Protein AF-A0A850SIU9-F1 (afdb_monomer_lite)

pLDDT: mean 73.67, std 16.47, range [38.78, 97.5]

Foldseek 3Di:
DPDPDPPPPQDPQPPAQDDPDLLVLLLLQLLVCCVVVDHDVLSLVLQLVLSCVVPVDDSVVSNVSNVVSVVVCVPDDPPPRNVNSCVSDDPVSVVVSVVSVVVSVVVVVVD

Structure (mmCIF, N/CA/C/O backbone):
data_AF-A0A850SIU9-F1
#
_entry.id   AF-A0A850SIU9-F1
#
loop_
_atom_site.group_PDB
_atom_site.id
_atom_site.type_symbol
_atom_site.label_atom_id
_atom_site.label_alt_id
_atom_site.label_comp_id
_atom_site.label_asym_id
_atom_site.label_entity_id
_atom_site.label_seq_id
_atom_site.pdbx_PDB_ins_code
_atom_site.Cartn_x
_atom_site.Cartn_y
_atom_site.Cartn_z
_atom_site.occupancy
_atom_site.B_iso_or_equiv
_atom_site.auth_seq_id
_atom_site.auth_comp_id
_atom_site.auth_asym_id
_atom_site.auth_atom_id
_atom_site.pdbx_PDB_model_num
ATOM 1 N N . MET A 1 1 ? -0.878 -14.165 39.790 1.00 40.12 1 MET A N 1
ATOM 2 C CA . MET A 1 1 ? -2.094 -13.432 39.369 1.00 40.12 1 MET A CA 1
ATOM 3 C C . MET A 1 1 ? -1.826 -12.782 38.014 1.00 40.12 1 MET A C 1
ATOM 5 O O . MET A 1 1 ? -1.173 -11.754 37.954 1.00 40.12 1 MET A O 1
ATOM 9 N N . LEU A 1 2 ? -2.260 -13.426 36.928 1.00 48.84 2 LEU A N 1
ATOM 10 C CA . LEU A 1 2 ? -2.030 -13.012 35.536 1.00 48.84 2 LEU A CA 1
ATOM 11 C C . LEU A 1 2 ? -3.273 -12.273 35.005 1.00 48.84 2 LEU A C 1
ATOM 13 O O . LEU A 1 2 ? -4.069 -12.851 34.276 1.00 48.84 2 LEU A O 1
ATOM 17 N N . LYS A 1 3 ? -3.506 -11.028 35.437 1.00 43.47 3 LYS A N 1
ATOM 18 C CA . LYS A 1 3 ? -4.673 -10.224 34.998 1.00 43.47 3 LYS A CA 1
ATOM 19 C C . LYS A 1 3 ? -4.314 -8.895 34.318 1.00 43.47 3 LYS A C 1
ATOM 21 O O . LYS A 1 3 ? -5.210 -8.139 33.971 1.00 43.47 3 LYS A O 1
ATOM 26 N N . GLY A 1 4 ? -3.025 -8.624 34.096 1.00 44.94 4 GLY A N 1
ATOM 27 C CA . GLY A 1 4 ? -2.549 -7.350 33.536 1.00 44.94 4 GLY A CA 1
ATOM 28 C C . GLY A 1 4 ? -2.157 -7.362 32.054 1.00 44.94 4 GLY A C 1
ATOM 29 O O . GLY A 1 4 ? -1.872 -6.304 31.514 1.00 44.94 4 GLY A O 1
ATOM 30 N N . LEU A 1 5 ? -2.133 -8.522 31.386 1.00 52.12 5 LEU A N 1
ATOM 31 C CA . LEU A 1 5 ? -1.516 -8.659 30.053 1.00 52.12 5 LEU A CA 1
ATOM 32 C C . LEU A 1 5 ? -2.455 -8.432 28.851 1.00 52.12 5 LEU A C 1
ATOM 34 O O . LEU A 1 5 ? -1.986 -8.448 27.722 1.00 52.12 5 LEU A O 1
ATOM 38 N N . PHE A 1 6 ? -3.749 -8.168 29.067 1.00 50.19 6 PHE A N 1
ATOM 39 C CA . PHE A 1 6 ? -4.723 -7.944 27.977 1.00 50.19 6 PHE A CA 1
ATOM 40 C C . PHE A 1 6 ? -5.442 -6.590 28.050 1.00 50.19 6 PHE A C 1
ATOM 42 O O . PHE A 1 6 ? -6.440 -6.365 27.371 1.00 50.19 6 PHE A O 1
ATOM 49 N N . GLY A 1 7 ? -4.936 -5.662 28.863 1.00 46.28 7 GLY A N 1
ATOM 50 C CA . GLY A 1 7 ? -5.489 -4.318 29.013 1.00 46.28 7 GLY A CA 1
ATOM 51 C C . GLY A 1 7 ? -5.152 -3.375 27.856 1.00 46.28 7 GLY A C 1
ATOM 52 O O . GLY A 1 7 ? -4.803 -2.226 28.108 1.00 46.28 7 GLY A O 1
ATOM 53 N N . SER A 1 8 ? -5.238 -3.806 26.596 1.00 47.91 8 SER A N 1
ATOM 54 C CA . SER A 1 8 ? -5.273 -2.847 25.490 1.00 47.91 8 SER A CA 1
ATOM 55 C C . SER A 1 8 ? -6.676 -2.264 25.442 1.00 47.91 8 SER A C 1
ATOM 57 O O . SER A 1 8 ? -7.566 -2.799 24.787 1.00 47.91 8 SER A O 1
ATOM 59 N N . LYS A 1 9 ? -6.882 -1.175 26.189 1.00 47.16 9 LYS A N 1
ATOM 60 C CA . LYS A 1 9 ? -8.052 -0.309 26.034 1.00 47.16 9 LYS A CA 1
ATOM 61 C C . LYS A 1 9 ? -8.189 -0.024 24.529 1.00 47.16 9 LYS A C 1
ATOM 63 O O . LYS A 1 9 ? -7.241 0.534 23.969 1.00 47.16 9 LYS A O 1
ATOM 68 N N . PRO A 1 10 ? -9.278 -0.452 23.859 1.00 52.78 10 PRO A N 1
ATOM 69 C CA . PRO A 1 10 ? -9.449 -0.153 22.448 1.00 52.78 10 PRO A CA 1
ATOM 70 C C . PRO A 1 10 ? -9.370 1.362 22.307 1.00 52.78 10 PRO A C 1
ATOM 72 O O . PRO A 1 10 ? -9.999 2.099 23.075 1.00 52.78 10 PRO A O 1
ATOM 75 N N . ALA A 1 11 ? -8.498 1.817 21.408 1.00 52.53 11 ALA A N 1
ATOM 76 C CA . ALA A 1 11 ? -8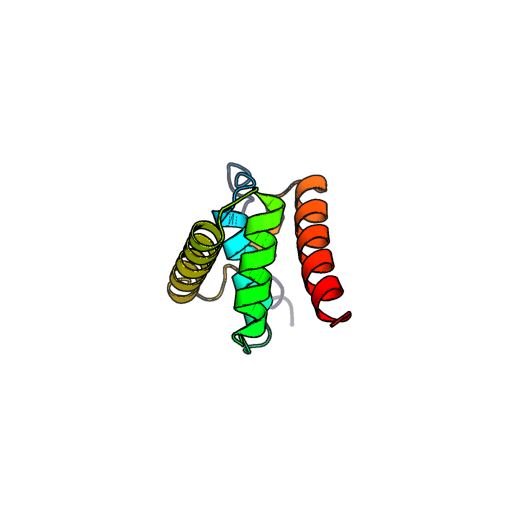.402 3.234 21.115 1.00 52.53 11 ALA A CA 1
ATOM 77 C C . ALA A 1 11 ? -9.805 3.703 20.703 1.00 52.53 11 ALA A C 1
ATOM 79 O O . ALA A 1 11 ? -10.485 2.970 19.978 1.00 52.53 11 ALA A O 1
ATOM 80 N N . PRO A 1 12 ? -10.276 4.861 21.199 1.00 52.44 12 PRO A N 1
ATOM 81 C CA . PRO A 1 12 ? -11.559 5.384 20.761 1.00 52.44 12 PRO A CA 1
ATOM 82 C C . PRO A 1 12 ? -11.548 5.451 19.227 1.00 52.44 12 PRO A C 1
ATOM 84 O O . PRO A 1 12 ? -10.527 5.856 18.656 1.00 52.44 12 PRO A O 1
ATOM 87 N N . PRO A 1 13 ? -12.624 5.000 18.558 1.00 52.25 13 PRO A N 1
ATOM 88 C CA . PRO A 1 13 ? -12.696 5.079 17.109 1.00 52.25 13 PRO A CA 1
ATOM 89 C C . PRO A 1 13 ? -12.477 6.539 16.690 1.00 52.25 13 PRO A C 1
ATOM 91 O O . PRO A 1 13 ? -12.923 7.445 17.402 1.00 52.25 13 PRO A O 1
ATOM 94 N N . PRO A 1 14 ? -11.759 6.787 15.583 1.00 55.41 14 PRO A N 1
ATOM 95 C CA . PRO A 1 14 ? -11.513 8.148 15.127 1.00 55.41 14 PRO A CA 1
ATOM 96 C C . PRO A 1 14 ? -12.849 8.885 14.943 1.00 55.41 14 PRO A C 1
ATOM 98 O O . PRO A 1 14 ? -13.810 8.301 14.444 1.00 55.41 14 PRO A O 1
ATOM 101 N N . GLU A 1 15 ? -12.907 10.165 15.337 1.00 57.03 15 GLU A N 1
ATOM 102 C CA . GLU A 1 15 ? -14.133 10.990 15.308 1.00 57.03 15 GLU A CA 1
ATOM 103 C C . GLU A 1 15 ? -14.793 11.052 13.920 1.00 57.03 15 GLU A C 1
ATOM 105 O O . GLU A 1 15 ? -15.992 11.311 13.808 1.00 57.03 15 GLU A O 1
ATOM 110 N N . LYS A 1 16 ? -14.024 10.777 12.859 1.00 56.28 16 LYS A N 1
ATOM 111 C CA . LYS A 1 16 ? -14.526 10.502 11.513 1.00 56.28 16 LYS A CA 1
ATOM 112 C C . LYS A 1 16 ? -13.811 9.279 10.930 1.00 56.28 16 LYS A C 1
ATOM 114 O O . LYS A 1 16 ? -12.584 9.201 11.043 1.00 56.28 16 LYS A O 1
ATOM 119 N N . PRO A 1 17 ? -14.535 8.359 10.266 1.00 60.19 17 PRO A N 1
ATOM 120 C CA . PRO A 1 17 ? -13.921 7.356 9.405 1.00 60.19 17 PRO A CA 1
ATOM 121 C C . PRO A 1 17 ? -12.973 8.041 8.422 1.00 60.19 17 PRO A C 1
ATOM 123 O O . PRO A 1 17 ? -13.348 9.047 7.816 1.00 60.19 17 PRO A O 1
ATOM 126 N N . ALA A 1 18 ? -11.757 7.519 8.261 1.00 67.06 18 ALA A N 1
ATOM 127 C CA . ALA A 1 18 ? -10.879 8.022 7.215 1.00 67.06 18 ALA A CA 1
ATOM 128 C C . ALA A 1 18 ? -11.552 7.800 5.849 1.00 67.06 18 ALA A C 1
ATOM 130 O O . ALA A 1 18 ? -12.117 6.734 5.585 1.00 67.06 18 ALA A O 1
ATOM 131 N N . GLU A 1 19 ? -11.524 8.826 5.002 1.00 79.69 19 GLU A N 1
ATOM 132 C CA . GLU A 1 19 ? -12.085 8.760 3.658 1.00 79.69 19 GLU A CA 1
ATOM 133 C C . GLU A 1 19 ? -11.313 7.741 2.817 1.00 79.69 19 GLU A C 1
ATOM 135 O O . GLU A 1 19 ? -10.077 7.716 2.821 1.00 79.69 19 GLU A O 1
ATOM 140 N N . TYR A 1 20 ? -12.050 6.904 2.081 1.00 79.62 20 TYR A N 1
ATOM 141 C CA . TYR A 1 20 ? -11.437 5.955 1.164 1.00 79.62 20 TYR A CA 1
ATOM 142 C C . TYR A 1 20 ? -10.742 6.719 0.034 1.00 79.62 20 TYR A C 1
ATOM 144 O O . TYR A 1 20 ? -11.390 7.333 -0.807 1.00 79.62 20 TYR A O 1
ATOM 152 N N . SER A 1 21 ? -9.412 6.714 0.058 1.00 86.50 21 SER A N 1
ATOM 153 C CA . SER A 1 21 ? -8.562 7.559 -0.779 1.00 86.50 21 SER A CA 1
ATOM 154 C C . SER A 1 21 ? -7.282 6.818 -1.184 1.00 86.50 21 SER A C 1
ATOM 156 O O . SER A 1 21 ? -6.882 5.875 -0.488 1.00 86.50 21 SER A O 1
ATOM 158 N N . PRO A 1 22 ? -6.598 7.245 -2.265 1.00 88.88 22 PRO A N 1
ATOM 159 C CA . PRO A 1 22 ? -5.326 6.655 -2.683 1.00 88.88 22 PRO A CA 1
ATOM 160 C C . PRO A 1 22 ? -4.269 6.649 -1.575 1.00 88.88 22 PRO A C 1
ATOM 162 O O . PRO A 1 22 ? -3.549 5.671 -1.414 1.00 88.88 22 PRO A O 1
ATOM 165 N N . GLN A 1 23 ? -4.204 7.717 -0.778 1.00 89.38 23 GLN A N 1
ATOM 166 C CA . GLN A 1 23 ? -3.267 7.869 0.336 1.00 89.38 23 GLN A CA 1
ATOM 167 C C . GLN A 1 23 ? -3.521 6.824 1.422 1.00 89.38 23 GLN A C 1
ATOM 169 O O . GLN A 1 23 ? -2.588 6.195 1.918 1.00 89.38 23 GLN A O 1
ATOM 174 N N . LEU A 1 24 ? -4.792 6.633 1.780 1.00 84.44 24 LEU A N 1
ATOM 175 C CA . LEU A 1 24 ? -5.187 5.660 2.786 1.00 84.44 24 LEU A CA 1
ATOM 176 C C . LEU A 1 24 ? -4.901 4.234 2.312 1.00 84.44 24 LEU A C 1
ATOM 178 O O . LEU A 1 24 ? -4.321 3.455 3.063 1.00 84.44 24 LEU A O 1
ATOM 182 N N . LEU A 1 25 ? -5.269 3.903 1.069 1.00 85.50 25 LEU A N 1
ATOM 183 C CA . LEU A 1 25 ? -4.995 2.580 0.512 1.00 85.50 25 LEU A CA 1
ATOM 184 C C . LEU A 1 25 ? -3.486 2.321 0.414 1.00 85.50 25 LEU A C 1
ATOM 186 O O . LEU A 1 25 ? -3.039 1.257 0.823 1.00 85.50 25 LEU A O 1
ATOM 190 N N . ALA A 1 26 ? -2.698 3.292 -0.056 1.00 89.69 26 ALA A N 1
ATOM 191 C CA . ALA A 1 26 ? -1.243 3.170 -0.135 1.00 89.69 26 ALA A CA 1
ATOM 192 C C . ALA A 1 26 ? -0.621 2.901 1.243 1.00 89.69 26 ALA A C 1
ATOM 194 O O . ALA A 1 26 ? 0.185 1.984 1.373 1.00 89.69 26 ALA A O 1
ATOM 195 N N . GLY A 1 27 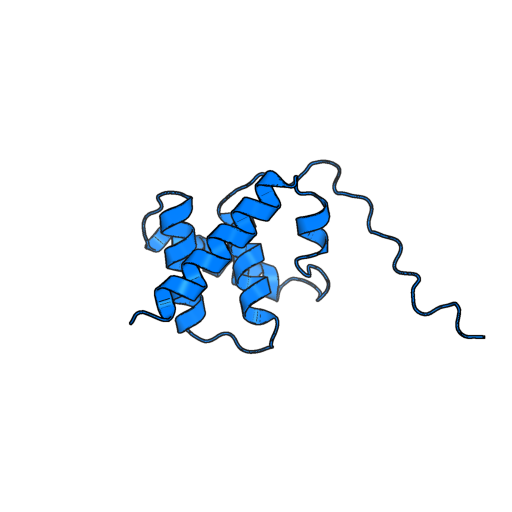? -1.050 3.635 2.277 1.00 86.12 27 GLY A N 1
ATOM 196 C CA . GLY A 1 27 ? -0.622 3.404 3.658 1.00 86.12 27 GLY A CA 1
ATOM 197 C C . GLY A 1 27 ? -0.912 1.981 4.131 1.00 86.12 27 GLY A C 1
ATOM 198 O O . GLY A 1 27 ? -0.011 1.298 4.606 1.00 86.12 27 GLY A O 1
ATOM 199 N N . LEU A 1 28 ? -2.146 1.509 3.936 1.00 82.12 28 LEU A N 1
ATOM 200 C CA . LEU A 1 28 ? -2.557 0.162 4.345 1.00 82.12 28 LEU A CA 1
ATOM 201 C C . LEU A 1 28 ? -1.786 -0.940 3.609 1.00 82.12 28 LEU A C 1
ATOM 203 O O . LEU A 1 28 ? -1.441 -1.951 4.213 1.00 82.12 28 LEU A O 1
ATOM 207 N N . LEU A 1 29 ? -1.532 -0.761 2.310 1.00 84.88 29 LEU A N 1
ATOM 208 C CA . LEU A 1 29 ? -0.825 -1.746 1.495 1.00 84.88 29 LEU A CA 1
ATOM 209 C C . LEU A 1 29 ? 0.667 -1.819 1.840 1.00 84.88 29 LEU A C 1
ATOM 211 O O . LEU A 1 29 ? 1.196 -2.919 1.968 1.00 84.88 29 LEU A O 1
ATOM 215 N N . VAL A 1 30 ? 1.334 -0.673 2.019 1.00 87.25 30 VAL A N 1
ATOM 216 C CA . VAL A 1 30 ? 2.754 -0.617 2.419 1.00 87.25 30 VAL A CA 1
ATOM 217 C C . VAL A 1 30 ? 2.951 -1.253 3.789 1.00 87.25 30 VAL A C 1
ATOM 219 O O . VAL A 1 30 ? 3.890 -2.016 3.996 1.00 87.25 30 VAL A O 1
ATOM 222 N N . GLU A 1 31 ? 2.050 -0.964 4.720 1.00 83.12 31 GLU A N 1
ATOM 223 C CA . GLU A 1 31 ? 2.107 -1.509 6.067 1.00 83.12 31 GLU A CA 1
ATOM 224 C C . GLU A 1 31 ? 1.852 -3.026 6.093 1.00 83.12 31 GLU A C 1
ATOM 226 O O . GLU A 1 31 ? 2.563 -3.764 6.774 1.00 83.12 31 GLU A O 1
ATOM 231 N N . ALA A 1 32 ? 0.889 -3.512 5.301 1.00 79.19 32 ALA A N 1
ATOM 232 C CA . ALA A 1 32 ? 0.644 -4.943 5.147 1.00 79.19 32 ALA A CA 1
ATOM 233 C C . ALA A 1 32 ? 1.847 -5.667 4.519 1.00 79.19 32 ALA A C 1
ATOM 235 O O . ALA A 1 32 ? 2.239 -6.723 5.013 1.00 79.19 32 ALA A O 1
ATOM 236 N N . ALA A 1 33 ? 2.448 -5.087 3.475 1.00 83.00 33 ALA A N 1
ATOM 237 C CA . ALA A 1 33 ? 3.609 -5.654 2.794 1.00 83.00 33 ALA A CA 1
ATOM 238 C C . ALA A 1 33 ? 4.829 -5.746 3.725 1.00 83.00 33 ALA A C 1
ATOM 240 O O . ALA A 1 33 ? 5.455 -6.787 3.818 1.00 83.00 33 ALA A O 1
ATOM 241 N N . LYS A 1 34 ? 5.101 -4.710 4.528 1.00 83.00 34 LYS A N 1
ATOM 242 C CA . LYS A 1 34 ? 6.224 -4.706 5.484 1.00 83.00 34 LYS A CA 1
ATOM 243 C C . LYS A 1 34 ? 6.005 -5.563 6.738 1.00 83.00 34 LYS A C 1
ATOM 245 O O . LYS A 1 34 ? 6.912 -5.662 7.566 1.00 83.00 34 LYS A O 1
ATOM 250 N N . SER A 1 35 ? 4.819 -6.146 6.928 1.00 77.31 35 SER A N 1
ATOM 251 C CA . SER A 1 35 ? 4.432 -6.774 8.200 1.00 77.31 35 SER A CA 1
ATOM 252 C C . SER A 1 35 ? 5.267 -8.001 8.588 1.00 77.31 35 SER A C 1
ATOM 254 O O . SER A 1 35 ? 5.376 -8.303 9.778 1.00 77.31 35 SER A O 1
ATOM 256 N N . ASP A 1 36 ? 5.889 -8.678 7.620 1.00 76.44 36 ASP A N 1
ATOM 257 C CA . ASP A 1 36 ? 6.785 -9.823 7.832 1.00 76.44 36 ASP A CA 1
ATOM 258 C C . ASP A 1 36 ? 8.282 -9.437 7.863 1.00 76.44 36 ASP A C 1
ATOM 260 O O . ASP A 1 36 ? 9.164 -10.301 7.942 1.00 76.44 36 ASP A O 1
ATOM 264 N N . GLY A 1 37 ? 8.574 -8.133 7.821 1.00 76.06 37 GLY A N 1
ATOM 265 C CA . GLY A 1 37 ? 9.924 -7.576 7.840 1.00 76.06 37 GLY A CA 1
ATOM 266 C C . GLY A 1 37 ? 10.661 -7.616 6.499 1.00 76.06 37 GLY A C 1
ATOM 267 O O . GLY A 1 37 ? 11.807 -7.166 6.442 1.00 76.06 37 GLY A O 1
ATOM 268 N N . HIS A 1 38 ? 10.042 -8.112 5.426 1.00 78.56 38 HIS A N 1
ATOM 269 C CA . HIS A 1 38 ? 10.610 -8.131 4.081 1.00 78.56 38 HIS A CA 1
ATOM 270 C C . HIS A 1 38 ? 9.762 -7.256 3.156 1.00 78.56 38 HIS A C 1
ATOM 272 O O . HIS A 1 38 ? 8.548 -7.282 3.202 1.00 78.56 38 HIS A O 1
ATOM 278 N N . TYR A 1 39 ? 10.408 -6.430 2.329 1.00 83.12 39 TYR A N 1
ATOM 279 C CA . TYR A 1 39 ? 9.690 -5.533 1.416 1.00 83.12 39 TYR A CA 1
ATOM 280 C C . TYR A 1 39 ? 10.429 -5.387 0.077 1.00 83.12 39 TYR A C 1
ATOM 282 O O . TYR A 1 39 ? 11.093 -4.370 -0.179 1.00 83.12 39 TYR A O 1
ATOM 290 N N . PRO A 1 40 ? 10.425 -6.442 -0.763 1.00 87.25 40 PRO A N 1
ATOM 291 C CA . PRO A 1 40 ? 11.131 -6.458 -2.039 1.00 87.25 40 PRO A CA 1
ATOM 292 C C . PRO A 1 40 ? 10.487 -5.542 -3.093 1.00 87.25 40 PRO A C 1
ATOM 294 O O . PRO A 1 40 ? 9.319 -5.168 -3.029 1.00 87.25 40 PRO A O 1
ATOM 297 N N . SER A 1 41 ? 11.244 -5.228 -4.149 1.00 86.88 41 SER A N 1
ATOM 298 C CA . SER A 1 41 ? 10.767 -4.396 -5.268 1.00 86.88 41 SER A CA 1
ATOM 299 C C . SER A 1 41 ? 9.529 -4.954 -5.983 1.00 86.88 41 SER A C 1
ATOM 301 O O . SER A 1 41 ? 8.766 -4.179 -6.558 1.00 86.88 41 SER A O 1
ATOM 303 N N . ALA A 1 42 ? 9.314 -6.273 -5.942 1.00 84.19 42 ALA A N 1
ATOM 304 C CA . ALA A 1 42 ? 8.116 -6.904 -6.493 1.00 84.19 42 ALA A CA 1
ATOM 305 C C . ALA A 1 42 ? 6.841 -6.392 -5.800 1.00 84.19 42 ALA A C 1
ATOM 307 O O . ALA A 1 42 ? 5.894 -5.987 -6.474 1.00 84.19 42 ALA A O 1
ATOM 308 N N . GLU A 1 43 ? 6.856 -6.290 -4.468 1.00 85.56 43 GLU A N 1
ATOM 309 C CA . GLU A 1 43 ? 5.726 -5.777 -3.686 1.00 85.56 43 GLU A CA 1
ATOM 310 C C . GLU A 1 43 ? 5.460 -4.300 -3.972 1.00 85.56 43 GLU A C 1
ATOM 312 O O . GLU A 1 43 ? 4.311 -3.897 -4.135 1.00 85.56 43 GLU A O 1
ATOM 317 N N . LYS A 1 44 ? 6.512 -3.498 -4.167 1.00 92.50 44 LYS A N 1
ATOM 318 C CA . LYS A 1 44 ? 6.367 -2.098 -4.599 1.00 92.50 44 LYS A CA 1
ATOM 319 C C . LYS A 1 44 ? 5.608 -1.990 -5.922 1.00 92.50 44 LYS A C 1
ATOM 321 O O . LYS A 1 44 ? 4.660 -1.215 -6.035 1.00 92.50 44 LYS A O 1
ATOM 326 N N . GLY A 1 45 ? 5.995 -2.796 -6.911 1.00 90.44 45 GLY A N 1
ATOM 327 C CA . GLY A 1 45 ? 5.332 -2.829 -8.216 1.00 90.44 45 GLY A CA 1
ATOM 328 C C . GLY A 1 45 ? 3.897 -3.363 -8.154 1.00 90.44 45 GLY A C 1
ATOM 329 O O . GLY A 1 45 ? 3.055 -2.983 -8.967 1.00 90.44 45 GLY A O 1
ATOM 330 N N . LEU A 1 46 ? 3.597 -4.240 -7.198 1.00 88.88 46 LEU A N 1
ATOM 331 C CA . LEU A 1 46 ? 2.247 -4.733 -6.933 1.00 88.88 46 LEU A CA 1
ATOM 332 C C . LEU A 1 46 ? 1.344 -3.642 -6.342 1.00 88.88 46 LEU A C 1
ATOM 334 O O . LEU A 1 46 ? 0.225 -3.452 -6.819 1.00 88.88 46 LEU A O 1
ATOM 338 N N . ILE A 1 47 ? 1.849 -2.875 -5.377 1.00 90.38 47 ILE A N 1
ATOM 339 C CA . ILE A 1 47 ? 1.134 -1.741 -4.778 1.00 90.38 47 ILE A CA 1
ATOM 340 C C . ILE A 1 47 ? 0.872 -0.646 -5.820 1.00 90.38 47 ILE A C 1
ATOM 342 O O . ILE A 1 47 ? -0.254 -0.156 -5.919 1.00 90.38 47 ILE A O 1
ATOM 346 N N . ASP A 1 48 ? 1.868 -0.307 -6.644 1.00 93.88 48 ASP A N 1
ATOM 347 C CA . ASP A 1 48 ? 1.717 0.701 -7.702 1.00 93.88 48 ASP A CA 1
ATOM 348 C C . ASP A 1 48 ? 0.623 0.291 -8.707 1.00 93.88 48 ASP A C 1
ATOM 350 O O . ASP A 1 48 ? -0.252 1.093 -9.045 1.00 93.88 48 ASP A O 1
ATOM 354 N N . ARG A 1 49 ? 0.599 -0.984 -9.124 1.00 90.38 49 ARG A N 1
ATOM 355 C CA . ARG A 1 49 ? -0.459 -1.532 -9.993 1.00 90.38 49 ARG A CA 1
ATOM 356 C C . ARG A 1 49 ? -1.836 -1.487 -9.326 1.00 90.38 49 ARG A C 1
ATOM 358 O O . ARG A 1 49 ? -2.811 -1.113 -9.975 1.00 90.38 49 ARG A O 1
ATOM 365 N N . ALA A 1 50 ? -1.922 -1.828 -8.041 1.00 87.94 50 ALA A N 1
ATOM 366 C CA . ALA A 1 50 ? -3.170 -1.798 -7.279 1.00 87.94 50 ALA A CA 1
ATOM 367 C C . ALA A 1 50 ? -3.781 -0.392 -7.237 1.00 87.94 50 ALA A C 1
ATOM 369 O O . ALA A 1 50 ? -4.960 -0.212 -7.535 1.00 87.94 50 ALA A O 1
ATOM 370 N N . LEU A 1 51 ? -2.959 0.606 -6.902 1.00 91.00 51 LEU A N 1
ATOM 371 C CA . LEU A 1 51 ? -3.369 2.005 -6.800 1.00 91.00 51 LEU A CA 1
ATOM 372 C C . LEU A 1 51 ? -3.799 2.568 -8.156 1.00 91.00 51 LEU A C 1
ATOM 374 O O . LEU A 1 51 ? -4.811 3.265 -8.233 1.00 91.00 51 LEU A O 1
ATOM 378 N N . ALA A 1 52 ? -3.056 2.245 -9.219 1.00 92.12 52 ALA A N 1
ATOM 379 C CA . ALA A 1 52 ? -3.398 2.650 -10.576 1.00 92.12 52 ALA A CA 1
ATOM 380 C C . ALA A 1 52 ? -4.767 2.106 -11.006 1.00 92.12 52 ALA A C 1
ATOM 382 O O . ALA A 1 52 ? -5.586 2.863 -11.523 1.00 92.12 52 ALA A O 1
ATOM 383 N N . LEU A 1 53 ? -5.040 0.825 -10.742 1.00 88.25 53 LEU A N 1
ATOM 384 C CA . LEU A 1 53 ? -6.297 0.178 -11.124 1.00 88.25 53 LEU A CA 1
ATOM 385 C C . LEU A 1 53 ? -7.495 0.644 -10.289 1.00 88.25 53 LEU A C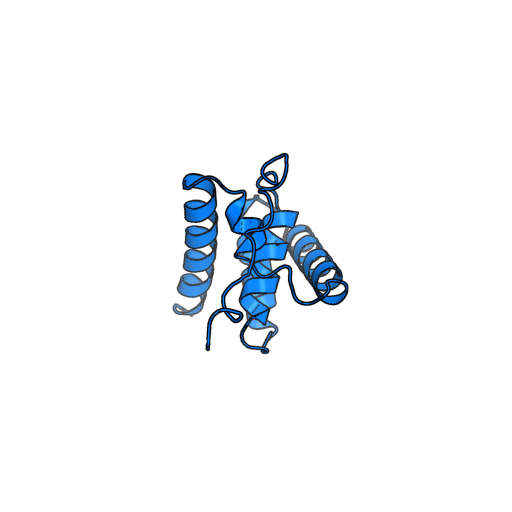 1
ATOM 387 O O . LEU A 1 53 ? -8.563 0.875 -10.848 1.00 88.25 53 LEU A O 1
ATOM 391 N N . GLU A 1 54 ? -7.339 0.774 -8.970 1.00 86.62 54 GLU A N 1
ATOM 392 C CA . GLU A 1 54 ? -8.444 1.125 -8.064 1.00 86.62 54 GLU A CA 1
ATOM 393 C C . GLU A 1 54 ? -8.922 2.569 -8.271 1.00 86.62 54 GLU A C 1
ATOM 395 O O . GLU A 1 54 ? -10.117 2.847 -8.213 1.00 86.62 54 GLU A O 1
ATOM 400 N N . PHE A 1 55 ? -7.994 3.487 -8.550 1.00 89.06 55 PHE A N 1
ATOM 401 C CA . PHE A 1 55 ? -8.279 4.922 -8.635 1.00 89.06 55 PHE A CA 1
ATOM 402 C C . PHE A 1 55 ? -8.091 5.511 -10.040 1.00 89.06 55 PHE A C 1
ATOM 404 O O . PHE A 1 55 ? -8.130 6.732 -10.190 1.00 89.06 55 PHE A O 1
ATOM 411 N N . ASN A 1 56 ? -7.897 4.668 -11.062 1.00 93.06 56 ASN A N 1
ATOM 412 C CA . ASN A 1 56 ? -7.636 5.071 -12.449 1.00 93.06 56 ASN A CA 1
ATOM 413 C C . ASN A 1 56 ? -6.507 6.119 -12.554 1.00 93.06 56 ASN A C 1
ATOM 415 O O . ASN A 1 56 ? -6.679 7.195 -13.130 1.00 93.06 56 ASN A O 1
ATOM 419 N N . LEU A 1 57 ? -5.370 5.827 -11.913 1.00 95.06 57 LEU A N 1
ATOM 420 C CA . LEU A 1 57 ? -4.219 6.730 -11.840 1.00 95.06 57 LEU A CA 1
ATOM 421 C C . LEU A 1 57 ? -3.172 6.391 -12.897 1.00 95.06 57 LEU A C 1
ATOM 423 O O . LEU A 1 57 ? -2.884 5.225 -13.158 1.00 95.06 57 LEU A O 1
ATOM 427 N N . GLU A 1 58 ? -2.503 7.429 -13.390 1.00 96.88 58 GLU A N 1
ATOM 428 C CA . GLU A 1 58 ? -1.260 7.270 -14.141 1.00 96.88 58 GLU A CA 1
ATOM 429 C C . GLU A 1 58 ? -0.174 6.594 -13.280 1.00 96.88 58 GLU A C 1
ATOM 431 O O . GLU A 1 58 ? -0.080 6.885 -12.078 1.00 96.88 58 GLU A O 1
ATOM 436 N N . PRO A 1 59 ? 0.713 5.763 -13.867 1.00 94.06 59 PRO A N 1
ATOM 437 C CA . PRO A 1 59 ? 1.712 4.998 -13.115 1.00 94.06 59 PRO A CA 1
ATOM 438 C C . PRO A 1 59 ? 2.573 5.851 -12.173 1.00 94.06 59 PRO A C 1
ATOM 440 O O . PRO A 1 59 ? 2.762 5.505 -11.010 1.00 94.06 59 PRO A O 1
ATOM 443 N N . ALA A 1 60 ? 3.022 7.024 -12.631 1.00 97.12 60 ALA A N 1
ATOM 444 C CA . ALA A 1 60 ? 3.836 7.932 -11.821 1.00 97.12 60 ALA A CA 1
ATOM 445 C C . ALA A 1 60 ? 3.091 8.464 -10.583 1.00 97.12 60 ALA A C 1
ATOM 447 O O . ALA A 1 60 ? 3.689 8.657 -9.524 1.00 97.12 60 ALA A O 1
ATOM 448 N N . ARG A 1 61 ? 1.774 8.680 -10.696 1.00 97.44 61 ARG A N 1
ATOM 449 C CA . ARG A 1 61 ? 0.923 9.108 -9.577 1.00 97.44 61 ARG A CA 1
ATOM 450 C C . ARG A 1 61 ? 0.760 7.990 -8.553 1.00 97.44 61 ARG A C 1
ATOM 452 O O . ARG A 1 61 ? 0.841 8.270 -7.361 1.00 97.44 61 ARG A O 1
ATOM 459 N N . ALA A 1 62 ? 0.564 6.751 -9.003 1.00 96.38 62 ALA A N 1
ATOM 460 C CA . ALA A 1 62 ? 0.485 5.589 -8.121 1.00 96.38 62 ALA A CA 1
ATOM 461 C C . ALA A 1 62 ? 1.789 5.394 -7.328 1.00 96.38 62 ALA A C 1
ATOM 463 O O . ALA A 1 62 ? 1.754 5.329 -6.098 1.00 96.38 62 ALA A O 1
ATOM 464 N N . THR A 1 63 ? 2.935 5.443 -8.013 1.00 97.38 63 THR A N 1
ATOM 465 C CA . THR A 1 63 ? 4.263 5.396 -7.386 1.00 97.38 63 THR A CA 1
ATOM 466 C C . THR A 1 63 ? 4.460 6.514 -6.362 1.00 97.38 63 THR A C 1
ATOM 468 O O . THR A 1 63 ? 4.965 6.258 -5.271 1.00 97.38 63 THR A O 1
ATOM 471 N N . ALA A 1 64 ? 4.034 7.745 -6.663 1.00 97.50 64 ALA A N 1
ATOM 472 C CA . ALA A 1 64 ? 4.136 8.858 -5.719 1.00 97.50 64 ALA A CA 1
ATOM 473 C C . ALA A 1 64 ? 3.329 8.609 -4.433 1.00 97.50 64 ALA A C 1
ATOM 475 O O . ALA A 1 64 ? 3.809 8.911 -3.341 1.00 97.50 64 ALA A O 1
ATOM 476 N N . TYR A 1 65 ? 2.132 8.020 -4.540 1.00 96.25 65 TYR A N 1
ATOM 477 C CA . TYR A 1 65 ? 1.338 7.651 -3.366 1.00 96.25 65 TYR A CA 1
ATOM 478 C C . TYR A 1 65 ? 1.997 6.551 -2.533 1.00 96.25 65 TYR A C 1
ATOM 480 O O . TYR A 1 65 ? 2.025 6.671 -1.308 1.00 96.25 65 TYR A O 1
ATOM 488 N N . ARG A 1 66 ? 2.569 5.521 -3.170 1.00 95.44 66 ARG A N 1
ATOM 489 C CA . ARG A 1 66 ? 3.329 4.481 -2.463 1.00 95.44 66 ARG A CA 1
ATOM 490 C C . ARG A 1 66 ? 4.537 5.064 -1.732 1.00 95.44 66 ARG A C 1
ATOM 492 O O . ARG A 1 66 ? 4.734 4.753 -0.564 1.00 95.44 66 ARG A O 1
ATOM 499 N N . VAL A 1 67 ? 5.330 5.914 -2.386 1.00 96.06 67 VAL A N 1
ATOM 500 C CA . VAL A 1 67 ? 6.525 6.522 -1.771 1.00 96.06 67 VAL A CA 1
ATOM 501 C C . VAL A 1 67 ? 6.145 7.397 -0.576 1.00 96.06 67 VAL A C 1
ATOM 503 O O . VAL A 1 67 ? 6.718 7.241 0.497 1.00 96.06 67 VAL A O 1
ATOM 506 N N . ALA A 1 68 ? 5.122 8.245 -0.710 1.00 93.19 68 ALA A N 1
ATOM 507 C CA . ALA A 1 68 ? 4.641 9.057 0.408 1.00 93.19 68 ALA A CA 1
ATOM 508 C C . ALA A 1 68 ? 4.145 8.196 1.587 1.00 93.19 68 ALA A C 1
ATOM 510 O O . ALA A 1 68 ? 4.347 8.549 2.749 1.00 93.19 68 ALA A O 1
ATOM 511 N N . ALA A 1 69 ? 3.516 7.051 1.302 1.00 89.50 69 ALA A N 1
ATOM 512 C CA . ALA A 1 69 ? 3.113 6.090 2.324 1.00 89.50 69 ALA A CA 1
ATOM 513 C C . ALA A 1 69 ? 4.318 5.417 3.008 1.00 89.50 69 ALA A C 1
ATOM 515 O O . ALA A 1 69 ? 4.312 5.271 4.228 1.00 89.50 69 ALA A O 1
ATOM 516 N N . GLU A 1 70 ? 5.364 5.056 2.258 1.00 91.12 70 GLU A N 1
ATOM 517 C CA . GLU A 1 70 ? 6.617 4.513 2.806 1.00 91.12 70 GLU A CA 1
ATOM 518 C C . GLU A 1 70 ? 7.314 5.496 3.748 1.00 91.12 70 GLU A C 1
ATOM 520 O O . GLU A 1 70 ? 7.773 5.095 4.817 1.00 91.12 70 GLU A O 1
ATOM 525 N N . GLU A 1 71 ? 7.366 6.775 3.377 1.00 89.88 71 GLU A N 1
ATOM 526 C CA . GLU A 1 71 ? 7.932 7.841 4.208 1.00 89.88 71 GLU A CA 1
ATOM 527 C C . GLU A 1 71 ? 7.109 8.056 5.483 1.00 89.88 71 GLU A C 1
ATOM 529 O O . GLU A 1 71 ? 7.658 8.129 6.583 1.00 89.88 71 GLU A O 1
ATOM 534 N N . ALA A 1 72 ? 5.780 8.108 5.360 1.00 83.81 72 ALA A N 1
ATOM 535 C CA . ALA A 1 72 ? 4.885 8.276 6.501 1.00 83.81 72 ALA A CA 1
ATOM 536 C C . ALA A 1 72 ? 4.947 7.096 7.488 1.00 83.81 72 ALA A C 1
ATOM 538 O O . ALA A 1 72 ? 4.792 7.297 8.699 1.00 83.81 72 ALA A O 1
ATOM 539 N N . GLU A 1 73 ? 5.167 5.880 6.982 1.00 80.12 73 GLU A N 1
ATOM 540 C CA . GLU A 1 73 ? 5.340 4.667 7.783 1.00 80.12 73 GLU A CA 1
ATOM 541 C C . GLU A 1 73 ? 6.698 4.658 8.496 1.00 80.12 73 GLU A C 1
ATOM 543 O O . GLU A 1 73 ? 6.727 4.438 9.705 1.00 80.12 73 GLU A O 1
ATOM 548 N N . ALA A 1 74 ? 7.783 5.046 7.817 1.00 80.50 74 ALA A N 1
ATOM 549 C CA . ALA A 1 74 ? 9.116 5.165 8.419 1.00 80.50 74 ALA A CA 1
ATOM 550 C C . ALA A 1 74 ? 9.192 6.201 9.559 1.00 80.50 74 ALA A C 1
ATOM 552 O O . ALA A 1 74 ? 10.016 6.075 10.462 1.00 80.50 74 ALA A O 1
ATOM 553 N N . ILE A 1 75 ? 8.335 7.226 9.528 1.00 73.19 75 ILE A N 1
ATOM 554 C CA . ILE A 1 75 ? 8.223 8.250 10.584 1.00 73.19 75 ILE A CA 1
ATOM 555 C C . ILE A 1 75 ? 7.254 7.800 11.697 1.00 73.19 75 ILE A C 1
ATOM 557 O O . ILE A 1 75 ? 7.175 8.420 12.761 1.00 73.19 75 ILE A O 1
ATOM 561 N N . SER A 1 76 ? 6.472 6.740 11.473 1.00 61.91 76 SER A N 1
ATOM 562 C CA . SER A 1 76 ? 5.491 6.268 12.442 1.00 61.91 76 SER A CA 1
ATOM 563 C C . SER A 1 76 ? 6.116 5.404 13.526 1.00 61.91 76 SER A C 1
ATOM 565 O O . SER A 1 76 ? 6.727 4.381 13.250 1.00 61.91 76 SER A O 1
ATOM 567 N N . ASP A 1 77 ? 5.896 5.797 14.780 1.00 56.66 77 ASP A N 1
ATOM 568 C CA . ASP A 1 77 ? 6.111 4.911 15.918 1.00 56.66 77 ASP A CA 1
ATOM 569 C C . ASP A 1 77 ? 5.206 3.677 15.745 1.00 56.66 77 ASP A C 1
ATOM 571 O O . ASP A 1 77 ? 4.043 3.828 15.349 1.00 56.66 77 ASP A O 1
ATOM 575 N N . GLU A 1 78 ? 5.752 2.490 16.018 1.00 54.62 78 GLU A N 1
ATOM 576 C CA . GLU A 1 78 ? 5.452 1.119 15.532 1.00 54.62 78 GLU A CA 1
ATOM 577 C C . GLU A 1 78 ? 4.007 0.573 15.759 1.00 54.62 78 GLU A C 1
ATOM 579 O O . GLU A 1 78 ? 3.749 -0.631 15.830 1.00 54.62 78 GLU A O 1
ATOM 584 N N . SER A 1 79 ? 3.014 1.449 15.926 1.00 49.16 79 SER A N 1
ATOM 585 C CA . SER A 1 79 ? 1.672 1.175 16.448 1.00 49.16 79 SER A CA 1
ATOM 586 C C . SER A 1 79 ? 0.521 1.526 15.494 1.00 49.16 79 SER A C 1
ATOM 588 O O . SER A 1 79 ? -0.642 1.280 15.835 1.00 49.16 79 SER A O 1
ATOM 590 N N . ARG A 1 80 ? 0.791 2.024 14.280 1.00 56.78 80 ARG A N 1
ATOM 591 C CA . ARG A 1 80 ? -0.232 2.209 13.229 1.00 56.78 80 ARG A CA 1
ATOM 592 C C . ARG A 1 80 ? -0.563 0.909 12.490 1.00 56.78 80 ARG A C 1
ATOM 594 O O 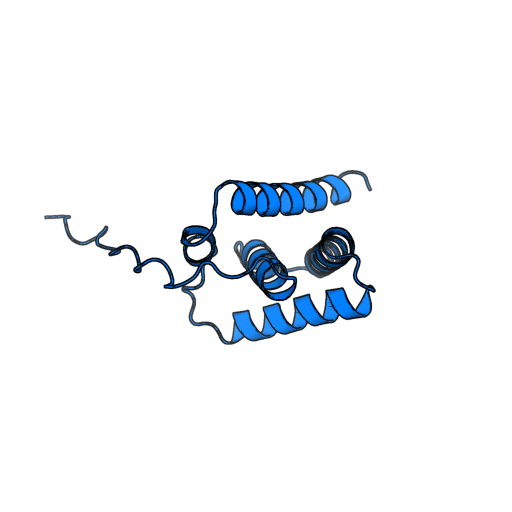. ARG A 1 80 ? -0.892 0.952 11.325 1.00 56.78 80 ARG A O 1
ATOM 601 N N . LYS A 1 81 ? -0.534 -0.225 13.196 1.00 61.28 81 LYS A N 1
ATOM 602 C CA . LYS A 1 81 ? -0.776 -1.557 12.644 1.00 61.28 81 LYS A CA 1
ATOM 603 C C . LYS A 1 81 ? -2.233 -1.676 12.176 1.00 61.28 81 LYS A C 1
ATOM 605 O O . LYS A 1 81 ? -3.081 -1.840 13.052 1.00 61.28 81 LYS A O 1
ATOM 610 N N . PHE A 1 82 ? -2.538 -1.500 10.890 1.00 57.16 82 PHE A N 1
ATOM 611 C CA . PHE A 1 82 ? -3.668 -1.924 10.045 1.00 57.16 82 PHE A CA 1
ATOM 612 C C . PHE A 1 82 ? -5.014 -2.085 10.755 1.00 57.16 82 PHE A C 1
ATOM 614 O O . PHE A 1 82 ? -5.983 -1.393 10.458 1.00 57.16 82 PHE A O 1
ATOM 621 N N . SER A 1 83 ? -5.056 -2.950 11.766 1.00 52.94 83 SER A N 1
ATOM 622 C CA . SER A 1 83 ? -6.110 -3.082 12.770 1.00 52.94 83 SER A CA 1
ATOM 623 C C . SER A 1 83 ? -6.638 -1.751 13.330 1.00 52.94 83 SER A C 1
ATOM 625 O O . SER A 1 83 ? -7.853 -1.596 13.433 1.00 52.94 83 SER A O 1
ATOM 627 N N . LYS A 1 84 ? -5.793 -0.761 13.664 1.00 62.56 84 LYS A N 1
ATOM 628 C CA . LYS A 1 84 ? -6.290 0.526 14.207 1.00 62.56 84 LYS A CA 1
ATOM 629 C C . LYS A 1 84 ? -6.970 1.406 13.156 1.00 62.56 84 LYS A C 1
ATOM 631 O O . LYS A 1 84 ? -7.957 2.060 13.473 1.00 62.56 84 LYS A O 1
ATOM 636 N N . LEU A 1 85 ? -6.473 1.412 11.920 1.00 63.34 85 LEU A N 1
ATOM 637 C CA . LEU A 1 85 ? -7.098 2.155 10.819 1.00 63.34 85 LEU A CA 1
ATOM 638 C C . LEU A 1 85 ? -8.384 1.455 10.351 1.00 63.34 85 LEU A C 1
ATOM 640 O O . LEU A 1 85 ? -9.411 2.104 10.162 1.00 63.34 85 LEU A O 1
ATOM 644 N N . ALA A 1 86 ? -8.367 0.120 10.282 1.00 60.66 86 ALA A N 1
ATOM 645 C CA . ALA A 1 86 ? -9.510 -0.705 9.902 1.00 60.66 86 ALA A CA 1
ATOM 646 C C . ALA A 1 86 ? -10.681 -0.634 10.898 1.00 60.66 86 ALA A C 1
ATOM 648 O O . ALA A 1 86 ? -11.838 -0.798 10.500 1.00 60.66 86 ALA A O 1
ATOM 649 N N . GLN A 1 87 ? -10.414 -0.346 12.178 1.00 63.09 87 GLN A N 1
ATOM 650 C CA . GLN A 1 87 ? -11.453 -0.144 13.198 1.00 63.09 87 GLN A CA 1
ATOM 651 C C . GLN A 1 87 ? -12.421 0.997 12.848 1.00 63.09 87 GLN A C 1
ATOM 653 O O . GLN A 1 87 ? -13.587 0.913 13.224 1.00 63.09 87 GLN A O 1
ATOM 658 N N . GLY A 1 88 ? -11.984 2.005 12.083 1.00 65.12 88 GLY A N 1
ATOM 659 C CA . GLY A 1 88 ? -12.836 3.107 11.620 1.00 65.12 88 GLY A CA 1
ATOM 660 C C . GLY A 1 88 ? -13.635 2.821 10.342 1.00 65.12 88 GLY A C 1
ATOM 661 O O . GLY A 1 88 ? -14.441 3.656 9.945 1.00 65.12 88 GLY A O 1
ATOM 662 N N . PHE A 1 89 ? -13.420 1.681 9.679 1.00 69.56 89 PHE A N 1
ATOM 663 C CA . PHE A 1 89 ? -14.063 1.367 8.400 1.00 69.56 89 PHE A CA 1
ATOM 664 C C . PHE A 1 89 ? -15.375 0.609 8.554 1.00 69.56 89 PHE A C 1
ATOM 666 O O . PHE A 1 89 ? -15.494 -0.287 9.392 1.00 69.56 89 PHE A O 1
ATOM 673 N N . SER A 1 90 ? -16.314 0.917 7.659 1.00 74.62 90 SER A N 1
ATOM 674 C CA . SER A 1 90 ? -17.492 0.089 7.393 1.00 74.62 90 SER A CA 1
ATOM 675 C C . SER A 1 90 ? -17.104 -1.267 6.795 1.00 74.62 90 SER A C 1
ATOM 677 O O . SER A 1 90 ? -16.041 -1.419 6.185 1.00 74.62 90 SER A O 1
ATOM 679 N N . ASP A 1 91 ? -17.998 -2.249 6.898 1.00 70.06 91 ASP A N 1
ATOM 680 C CA . ASP A 1 91 ? -17.774 -3.585 6.333 1.00 70.06 91 ASP A CA 1
ATOM 681 C C . ASP A 1 91 ? -17.533 -3.546 4.817 1.00 70.06 91 ASP A C 1
ATOM 683 O O . ASP A 1 91 ? -16.662 -4.251 4.311 1.00 70.06 91 ASP A O 1
ATOM 687 N N . ALA A 1 92 ? -18.221 -2.659 4.091 1.00 71.62 92 ALA A N 1
ATOM 688 C CA . ALA A 1 92 ? -18.022 -2.477 2.653 1.00 71.62 92 ALA A CA 1
ATOM 689 C C . ALA A 1 92 ? -16.598 -1.999 2.313 1.00 71.62 92 ALA A C 1
ATOM 691 O O . ALA A 1 92 ? -15.976 -2.519 1.387 1.00 71.62 92 ALA A O 1
ATOM 692 N N . GLN A 1 93 ? -16.054 -1.058 3.091 1.00 67.50 93 GLN A N 1
ATOM 693 C CA . GLN A 1 93 ? -14.681 -0.568 2.924 1.00 67.50 93 GLN A CA 1
ATOM 694 C C . GLN A 1 93 ? -13.654 -1.658 3.251 1.00 67.50 93 GLN A C 1
ATOM 696 O O . GLN A 1 93 ? -12.688 -1.834 2.512 1.00 67.50 93 GLN A O 1
ATOM 701 N N . ARG A 1 94 ? -13.883 -2.440 4.315 1.00 72.44 94 ARG A N 1
ATOM 702 C CA . ARG A 1 94 ? -13.023 -3.583 4.664 1.00 72.44 94 ARG A CA 1
ATOM 703 C C . ARG A 1 94 ? -13.014 -4.635 3.553 1.00 72.44 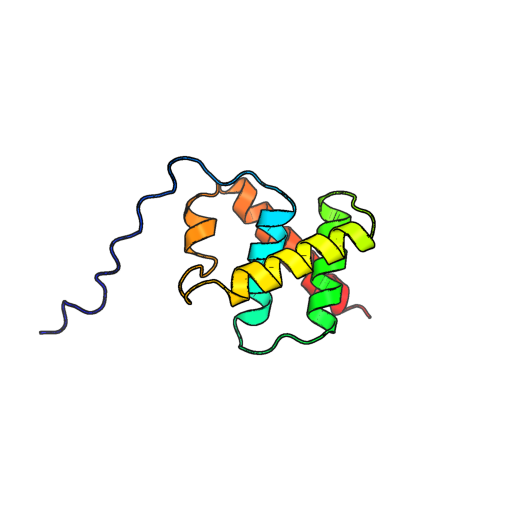94 ARG A C 1
ATOM 705 O O . ARG A 1 94 ? -11.946 -5.108 3.178 1.00 72.44 94 ARG A O 1
ATOM 712 N N . ILE A 1 95 ? -14.178 -4.956 2.983 1.00 75.06 95 ILE A N 1
ATOM 713 C CA . ILE A 1 95 ? -14.305 -5.887 1.850 1.00 75.06 95 ILE A CA 1
ATOM 714 C C . ILE A 1 95 ? -13.580 -5.355 0.611 1.00 75.06 95 ILE A C 1
ATOM 716 O O . ILE A 1 95 ? -12.913 -6.136 -0.065 1.00 75.06 95 ILE A O 1
ATOM 720 N N . ALA A 1 96 ? -13.688 -4.058 0.307 1.00 69.69 96 ALA A N 1
ATOM 721 C CA . ALA A 1 96 ? -12.982 -3.447 -0.820 1.00 69.69 96 ALA A CA 1
ATOM 722 C C . ALA A 1 96 ? -11.461 -3.575 -0.656 1.00 69.69 96 ALA A C 1
ATOM 724 O O . ALA A 1 96 ? -10.800 -4.104 -1.542 1.00 69.69 96 ALA A O 1
ATOM 725 N N . ILE A 1 97 ? -10.926 -3.224 0.518 1.00 69.81 97 ILE A N 1
ATOM 726 C CA . ILE A 1 97 ? -9.492 -3.347 0.832 1.00 69.81 97 ILE A CA 1
ATOM 727 C C . ILE A 1 97 ? -9.014 -4.795 0.686 1.00 69.81 97 ILE A C 1
ATOM 729 O O . ILE A 1 97 ? -8.018 -5.054 0.014 1.00 69.81 97 ILE A O 1
ATOM 733 N N . VAL A 1 98 ? -9.743 -5.750 1.274 1.00 69.94 98 VAL A N 1
ATOM 734 C CA . VAL A 1 98 ? -9.417 -7.180 1.171 1.00 69.94 98 VAL A CA 1
ATOM 735 C C . VAL A 1 98 ? -9.470 -7.643 -0.287 1.00 69.94 98 VAL A C 1
ATOM 737 O O . VAL A 1 98 ? -8.580 -8.358 -0.734 1.00 69.94 98 VAL A O 1
ATOM 740 N N . ARG A 1 99 ? -10.459 -7.210 -1.073 1.00 75.44 99 ARG A N 1
ATOM 741 C CA . ARG A 1 99 ? -10.563 -7.554 -2.498 1.00 75.44 99 ARG A CA 1
ATOM 742 C C . ARG A 1 99 ? -9.396 -6.997 -3.312 1.00 75.44 99 ARG A C 1
ATOM 744 O O . ARG A 1 99 ? -8.874 -7.722 -4.157 1.00 75.44 99 ARG A O 1
ATOM 751 N N . SER A 1 100 ? -8.987 -5.754 -3.073 1.00 66.19 100 SER A N 1
ATOM 752 C CA . SER A 1 100 ? -7.845 -5.145 -3.763 1.00 66.19 100 SER A CA 1
ATOM 753 C C . SER A 1 100 ? -6.543 -5.859 -3.384 1.00 66.19 100 SER A C 1
ATOM 755 O O . SER A 1 100 ? -5.773 -6.196 -4.278 1.00 66.19 100 SER A O 1
ATOM 757 N N . LEU A 1 101 ? -6.357 -6.229 -2.109 1.00 66.56 101 LEU A N 1
ATOM 758 C CA . LEU A 1 101 ? -5.255 -7.098 -1.664 1.00 66.56 101 LEU A CA 1
ATOM 759 C C . LEU A 1 101 ? -5.243 -8.444 -2.412 1.00 66.56 101 LEU A C 1
ATOM 761 O O . LEU A 1 101 ? -4.217 -8.842 -2.959 1.00 66.56 101 LEU A O 1
ATOM 765 N N . TRP A 1 102 ? -6.388 -9.128 -2.497 1.00 69.06 102 TRP A N 1
ATOM 766 C CA . TRP A 1 102 ? -6.485 -10.425 -3.177 1.00 69.06 102 TRP A CA 1
ATOM 767 C C . TRP A 1 102 ? -6.232 -10.339 -4.685 1.00 69.06 102 TRP A C 1
ATOM 769 O O . TRP A 1 102 ? -5.546 -11.205 -5.218 1.00 69.06 102 TRP A O 1
ATOM 779 N N . ARG A 1 103 ? -6.735 -9.311 -5.386 1.00 65.75 103 ARG A N 1
ATOM 780 C CA . ARG A 1 103 ? -6.486 -9.134 -6.835 1.00 65.75 103 ARG A CA 1
ATOM 781 C C . ARG A 1 103 ? -5.000 -8.987 -7.142 1.00 65.75 103 ARG A C 1
ATOM 783 O O . ARG A 1 103 ? -4.536 -9.498 -8.152 1.00 65.75 103 ARG A O 1
ATOM 790 N N . VAL A 1 104 ? -4.275 -8.311 -6.263 1.00 60.31 104 VAL A N 1
ATOM 791 C CA . VAL A 1 104 ? -2.841 -8.067 -6.403 1.00 60.31 104 VAL A CA 1
ATOM 792 C C . VAL A 1 104 ? -2.047 -9.353 -6.184 1.00 60.31 104 VAL A C 1
ATOM 794 O O . VAL A 1 104 ? -1.216 -9.699 -7.016 1.00 60.31 104 VAL A O 1
ATOM 797 N N . VAL A 1 105 ? -2.356 -10.107 -5.124 1.00 60.91 105 VAL A N 1
ATOM 798 C CA . VAL A 1 105 ? -1.696 -11.393 -4.829 1.00 60.91 105 VAL A CA 1
ATOM 799 C C . VAL A 1 105 ? -1.992 -12.450 -5.897 1.00 60.91 105 VAL A C 1
ATOM 801 O O . VAL A 1 105 ? -1.110 -13.231 -6.248 1.00 60.91 105 VAL A O 1
ATOM 804 N N . LEU A 1 106 ? -3.222 -12.497 -6.419 1.00 58.22 106 LEU A N 1
ATOM 805 C CA . LEU A 1 106 ? -3.609 -13.496 -7.417 1.00 58.22 106 LEU A CA 1
ATOM 806 C C . LEU A 1 106 ? -2.997 -13.201 -8.796 1.00 58.22 106 LEU A C 1
ATOM 808 O O . LEU A 1 106 ? -2.557 -14.128 -9.466 1.00 58.22 106 LEU A O 1
ATOM 812 N N . ALA A 1 107 ? -2.922 -11.926 -9.195 1.00 58.47 107 ALA A N 1
ATOM 813 C CA . ALA A 1 107 ? -2.366 -11.516 -10.488 1.00 58.47 107 ALA A CA 1
ATOM 814 C C . ALA A 1 107 ? -0.848 -11.750 -10.615 1.00 58.47 107 ALA A C 1
ATOM 816 O O . ALA A 1 107 ? -0.334 -11.775 -11.729 1.00 58.47 107 ALA A O 1
ATOM 817 N N . ASP A 1 108 ? -0.135 -11.916 -9.498 1.00 54.06 108 ASP A N 1
ATOM 818 C CA . ASP A 1 108 ? 1.307 -12.199 -9.483 1.00 54.06 108 ASP A CA 1
ATOM 819 C C . ASP A 1 108 ? 1.628 -13.700 -9.595 1.00 54.06 108 ASP A C 1
ATOM 821 O O . ASP A 1 108 ? 2.740 -14.063 -9.954 1.00 54.06 108 ASP A O 1
ATOM 825 N N . ARG A 1 109 ? 0.663 -14.592 -9.314 1.00 49.19 109 ARG A N 1
ATOM 826 C CA . ARG A 1 109 ? 0.866 -16.055 -9.383 1.00 49.19 109 ARG A CA 1
ATOM 827 C C . ARG A 1 109 ? 0.556 -16.684 -10.743 1.00 49.19 109 ARG A C 1
ATOM 829 O O . ARG A 1 109 ? 0.773 -17.882 -10.904 1.00 49.19 109 ARG A O 1
ATOM 836 N N . GLU A 1 110 ? 0.044 -15.908 -11.694 1.00 49.16 110 GLU A N 1
ATOM 837 C CA . GLU A 1 110 ? -0.259 -16.367 -13.059 1.00 49.16 110 GLU A CA 1
ATOM 838 C C . GLU A 1 110 ? 0.807 -15.964 -14.096 1.00 49.16 110 GLU A C 1
ATOM 840 O O . GLU A 1 110 ? 0.566 -16.082 -15.296 1.00 49.16 110 GLU A O 1
ATOM 845 N N . ASN A 1 111 ? 1.989 -15.515 -13.663 1.00 38.78 111 ASN A N 1
ATOM 846 C CA . ASN A 1 111 ? 3.084 -15.092 -14.542 1.00 38.78 111 ASN A CA 1
ATOM 847 C C . ASN A 1 111 ? 4.444 -15.601 -14.045 1.00 38.78 111 ASN A C 1
ATOM 849 O O . ASN A 1 111 ? 5.390 -15.612 -14.864 1.00 38.78 111 ASN A O 1
#

Radius of gyration: 15.48 Å; chains: 1; bounding box: 29×27×54 Å

Secondary structure (DSSP, 8-state):
---STT--PPPPPPSSPPP--HHHHHHHHHHHHGGGS---HHHHHHHHHHHHHHHT--HHHHHHHHHHHHHHHHTS-TT--THHHHTTS-HHHHHHHHHHHHHHHHHHTT-

Sequence (111 aa):
MLKGLFGSKPAPPPEKPAEYSPQLLAGLLVEAAKSDGHYPSAEKGLIDRALALEFNLEPARATAYRVAAEEAEAISDES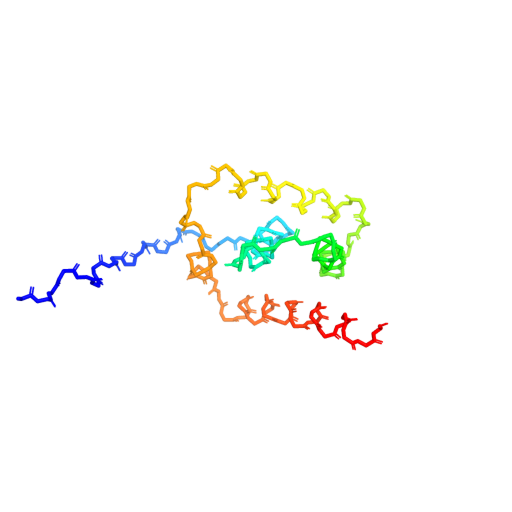RKFSKLAQGFSDAQRIAIVRSLWRVVLADREN